Protein AF-A0A2J8TPS1-F1 (afdb_monomer_lite)

Foldseek 3Di:
DVVVVVVVVLVVLVVVLVVLVVQQPPPVPNGHDPVSVVSNVVSVVVVVVVVVVVVVVVVVVVVD

pLDDT: mean 76.65, std 11.92, range [47.53, 89.62]

Secondary structure (DSSP, 8-state):
-HHHHHHHHHHHHHHHHHHHHHHHHT-TTS---HHHHHHHHHHHH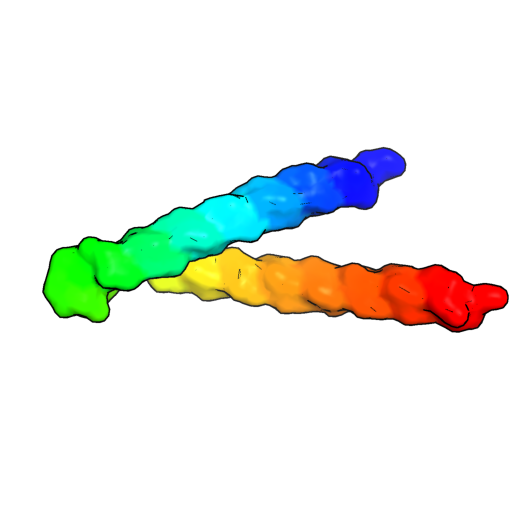HHHHHHHHHHHHHHHHHT-

Sequence (64 aa):
MPVAVMAESAFSFKKLLDQCENQELEAPGGIATPPVYGQLLALYLLHNDINFYDLYLLNFIYNQ

Organism: Pongo abelii (NCBI:txid9601)

Radius of gyration: 15.22 Å; chains: 1; bounding box: 37×15×43 Å

Structure (mmCIF, N/CA/C/O backbone):
data_AF-A0A2J8TPS1-F1
#
_entry.id   AF-A0A2J8TPS1-F1
#
loop_
_atom_site.group_PDB
_at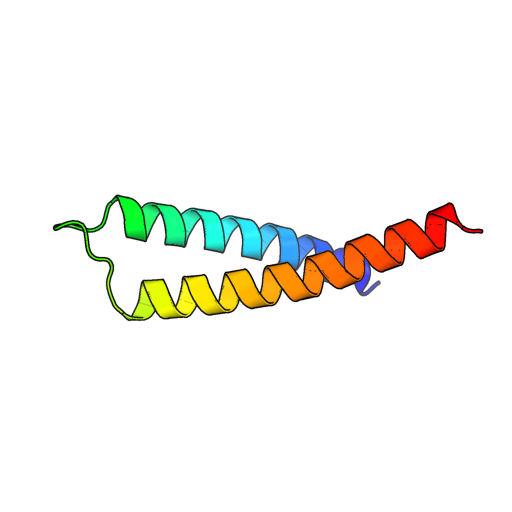om_site.id
_atom_site.type_symbol
_atom_site.label_atom_id
_atom_site.label_alt_id
_atom_site.label_comp_id
_atom_site.label_asym_id
_atom_site.label_entity_id
_atom_site.label_seq_id
_atom_site.pdbx_PDB_ins_code
_atom_site.Cartn_x
_atom_site.Cartn_y
_atom_site.Cartn_z
_atom_site.occupancy
_atom_site.B_iso_or_equiv
_atom_site.auth_seq_id
_atom_site.auth_comp_id
_atom_site.auth_asym_id
_atom_site.auth_atom_id
_atom_site.pdbx_PDB_model_num
ATOM 1 N N . MET A 1 1 ? 7.738 4.475 -28.360 1.00 47.53 1 MET A N 1
ATOM 2 C CA . MET A 1 1 ? 6.787 5.263 -27.542 1.00 47.53 1 MET A CA 1
ATOM 3 C C . MET A 1 1 ? 6.107 4.520 -26.367 1.00 47.53 1 MET A C 1
ATOM 5 O O . MET A 1 1 ? 5.311 5.178 -25.716 1.00 47.53 1 MET A O 1
ATOM 9 N N . PRO A 1 2 ? 6.372 3.234 -26.023 1.00 55.25 2 PRO A N 1
ATOM 10 C CA . PRO A 1 2 ? 5.723 2.615 -24.855 1.00 55.25 2 PRO A CA 1
ATOM 11 C C . PRO A 1 2 ? 6.412 2.950 -23.520 1.00 55.25 2 PRO A C 1
ATOM 13 O O . PRO A 1 2 ? 5.744 3.026 -22.500 1.00 55.25 2 PRO A O 1
ATOM 16 N N . VAL A 1 3 ? 7.724 3.220 -23.519 1.00 52.03 3 VAL A N 1
ATOM 17 C CA . VAL A 1 3 ? 8.509 3.478 -22.292 1.00 52.03 3 VAL A CA 1
ATOM 18 C C . VAL A 1 3 ? 8.054 4.737 -21.546 1.00 52.03 3 VAL A C 1
ATOM 20 O O . VAL A 1 3 ? 7.941 4.699 -20.329 1.00 52.03 3 VAL A O 1
ATOM 23 N N . ALA A 1 4 ? 7.734 5.825 -22.258 1.00 52.56 4 ALA A N 1
ATOM 24 C CA . ALA A 1 4 ? 7.228 7.052 -21.635 1.00 52.56 4 ALA A CA 1
ATOM 25 C C . ALA A 1 4 ? 5.873 6.815 -20.946 1.00 52.56 4 ALA A C 1
ATOM 27 O O . ALA A 1 4 ? 5.719 7.137 -19.777 1.00 52.56 4 ALA A O 1
ATOM 28 N N . VAL A 1 5 ? 4.947 6.120 -21.616 1.00 54.84 5 VAL A N 1
ATOM 29 C CA . VAL A 1 5 ? 3.637 5.759 -21.045 1.00 54.84 5 VAL A CA 1
ATOM 30 C C . VAL A 1 5 ? 3.788 4.841 -19.826 1.00 54.84 5 VAL A C 1
ATOM 32 O O . VAL A 1 5 ? 3.096 5.024 -18.827 1.00 54.84 5 VAL A O 1
ATOM 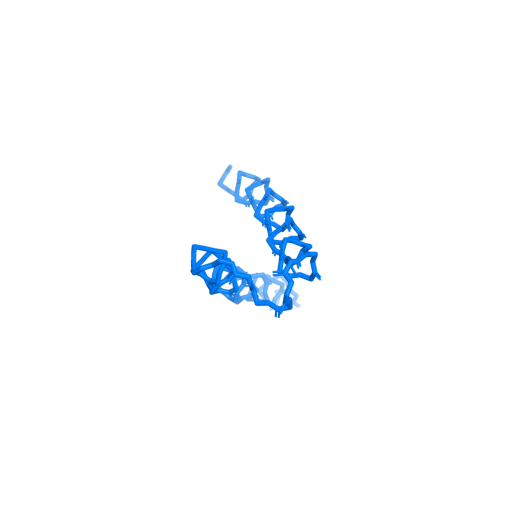35 N N . MET A 1 6 ? 4.722 3.884 -19.871 1.00 57.12 6 MET A N 1
ATOM 36 C CA . MET A 1 6 ? 5.012 3.007 -18.731 1.00 57.12 6 MET A CA 1
ATOM 37 C C . MET A 1 6 ? 5.624 3.786 -17.561 1.00 57.12 6 MET A C 1
ATOM 39 O O . MET A 1 6 ? 5.194 3.586 -16.430 1.00 57.12 6 MET A O 1
ATOM 43 N N . ALA A 1 7 ? 6.549 4.717 -17.809 1.00 55.28 7 ALA A N 1
ATOM 44 C CA . ALA A 1 7 ? 7.152 5.561 -16.775 1.00 55.28 7 ALA A CA 1
ATOM 45 C C . ALA A 1 7 ? 6.141 6.536 -16.139 1.00 55.28 7 ALA A C 1
ATOM 47 O O . ALA A 1 7 ? 6.119 6.711 -14.921 1.00 55.28 7 ALA A O 1
ATOM 48 N N . GLU A 1 8 ? 5.249 7.118 -16.942 1.00 56.59 8 GLU A N 1
ATOM 49 C CA . GLU A 1 8 ? 4.144 7.963 -16.472 1.00 56.59 8 GLU A CA 1
ATOM 50 C C . GLU A 1 8 ? 3.147 7.162 -15.616 1.00 56.59 8 GLU A C 1
ATOM 52 O O . GLU A 1 8 ? 2.671 7.631 -14.574 1.00 56.59 8 GLU A O 1
ATOM 57 N N . SER A 1 9 ? 2.884 5.909 -16.000 1.00 61.22 9 SER A N 1
ATOM 58 C CA . SER A 1 9 ? 2.076 4.993 -15.196 1.00 61.22 9 SER A CA 1
ATOM 59 C C . SER A 1 9 ? 2.795 4.570 -13.907 1.00 61.22 9 SER A C 1
ATOM 61 O O . SER A 1 9 ? 2.185 4.612 -12.844 1.00 61.22 9 SER A O 1
ATOM 63 N N . ALA A 1 10 ? 4.101 4.284 -13.950 1.00 63.94 10 ALA A N 1
ATOM 64 C CA . ALA A 1 10 ? 4.921 3.927 -12.788 1.00 63.94 10 ALA A CA 1
ATOM 65 C C . ALA A 1 10 ? 4.944 5.046 -11.736 1.00 63.94 10 ALA A C 1
ATOM 67 O O . ALA A 1 10 ? 4.774 4.787 -10.543 1.00 63.94 10 ALA A O 1
ATOM 68 N N . PHE A 1 11 ? 5.047 6.301 -12.181 1.00 65.19 11 PHE A N 1
ATOM 69 C CA . PHE A 1 11 ? 4.916 7.471 -11.313 1.00 65.19 11 PHE A CA 1
ATOM 70 C C . PHE A 1 11 ? 3.528 7.551 -10.653 1.00 65.19 11 PHE A C 1
ATOM 72 O O . PHE A 1 11 ? 3.403 7.853 -9.464 1.00 65.19 11 PHE A O 1
ATOM 79 N N . SER A 1 12 ? 2.478 7.212 -11.404 1.00 76.31 12 SER A N 1
ATOM 80 C CA . SER A 1 12 ? 1.097 7.185 -10.912 1.00 76.31 12 SER A CA 1
ATOM 81 C C . SER A 1 12 ? 0.849 6.051 -9.905 1.00 76.31 12 SER A C 1
ATOM 83 O O . SER A 1 12 ? 0.160 6.259 -8.907 1.00 76.31 12 SER A O 1
ATOM 85 N N . PHE A 1 13 ? 1.453 4.876 -10.108 1.00 79.94 13 PHE A N 1
ATOM 86 C CA . PHE A 1 13 ? 1.360 3.744 -9.179 1.00 79.94 13 PHE A CA 1
ATOM 87 C C . PHE A 1 13 ? 2.116 3.991 -7.879 1.00 79.94 13 PHE A C 1
ATOM 89 O O . PHE A 1 13 ? 1.617 3.632 -6.814 1.00 79.94 13 PHE A O 1
ATOM 96 N N . LYS A 1 14 ? 3.273 4.661 -7.933 1.00 82.81 14 LYS A N 1
ATOM 97 C CA . LYS A 1 14 ? 3.995 5.049 -6.718 1.00 82.81 14 LYS A CA 1
ATOM 98 C C . LYS A 1 14 ? 3.150 5.977 -5.840 1.00 82.81 14 LYS A C 1
ATOM 100 O O . LYS A 1 14 ? 3.074 5.779 -4.635 1.00 82.81 14 LYS A O 1
ATOM 105 N N . LYS A 1 15 ? 2.443 6.932 -6.451 1.00 86.12 15 LYS A N 1
ATOM 106 C CA . L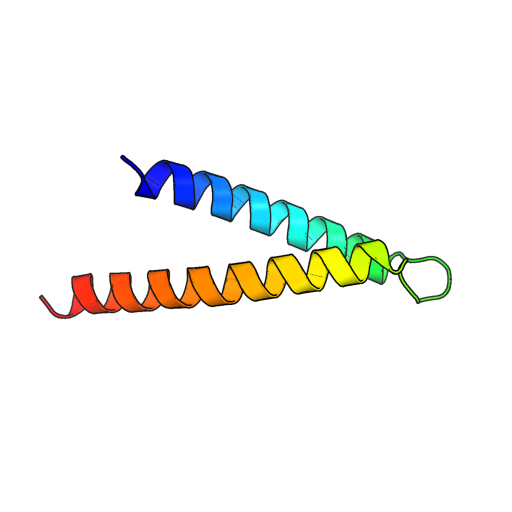YS A 1 15 ? 1.515 7.816 -5.733 1.00 86.12 15 LYS A CA 1
ATOM 107 C C . LYS A 1 15 ? 0.352 7.049 -5.087 1.00 86.12 15 LYS A C 1
ATOM 109 O O . LYS A 1 15 ? -0.048 7.388 -3.979 1.00 86.12 15 LYS A O 1
ATOM 114 N N . LEU A 1 16 ? -0.183 6.028 -5.762 1.00 87.06 16 LEU A N 1
ATOM 115 C CA . LEU A 1 16 ? -1.231 5.157 -5.211 1.00 87.06 16 LEU A CA 1
ATOM 116 C C . LEU A 1 16 ? -0.723 4.290 -4.049 1.00 87.06 16 LEU A C 1
ATOM 118 O O . LEU A 1 16 ? -1.458 4.075 -3.087 1.00 87.06 16 LEU A O 1
ATOM 122 N N . LEU A 1 17 ? 0.527 3.825 -4.121 1.00 87.31 17 LEU A N 1
ATOM 123 C CA . LEU A 1 17 ? 1.180 3.085 -3.040 1.00 87.31 17 LEU A CA 1
ATOM 124 C C . LEU A 1 17 ? 1.356 3.971 -1.807 1.00 87.31 17 LEU A C 1
ATOM 126 O O . LEU A 1 17 ? 0.868 3.607 -0.742 1.00 87.31 17 LEU A O 1
ATOM 130 N N . ASP A 1 18 ? 1.918 5.172 -1.981 1.00 89.06 18 ASP A N 1
ATOM 131 C CA . ASP A 1 18 ? 2.073 6.145 -0.894 1.00 89.06 18 ASP A CA 1
ATOM 132 C C . ASP A 1 18 ? 0.700 6.455 -0.240 1.00 89.06 18 ASP A C 1
ATOM 134 O O . ASP A 1 18 ? 0.594 6.628 0.972 1.00 89.06 18 ASP A O 1
ATOM 138 N N . GLN A 1 19 ? -0.395 6.490 -1.012 1.00 89.38 19 GLN A N 1
ATOM 139 C CA . GLN A 1 19 ? -1.749 6.669 -0.467 1.00 89.38 19 GLN A CA 1
ATOM 140 C C . GLN A 1 19 ? -2.247 5.464 0.341 1.00 89.38 19 GLN A C 1
ATOM 142 O O . GLN A 1 19 ? -2.839 5.666 1.400 1.00 89.38 19 GLN A O 1
ATOM 147 N N . CYS A 1 20 ? -2.031 4.233 -0.132 1.00 88.31 20 CYS A N 1
ATOM 148 C CA . CYS A 1 20 ? -2.457 3.037 0.600 1.00 88.31 20 CYS A CA 1
ATOM 149 C C . CYS A 1 20 ? -1.645 2.824 1.885 1.00 88.31 20 CYS A C 1
ATOM 151 O O . CYS A 1 20 ? -2.225 2.432 2.892 1.00 88.31 20 CYS A O 1
ATOM 153 N N . GLU A 1 21 ? -0.342 3.119 1.878 1.00 88.44 21 GLU A N 1
ATOM 154 C CA . GLU A 1 21 ? 0.506 3.064 3.080 1.00 88.44 21 GLU A CA 1
ATOM 155 C C . GLU A 1 21 ? 0.018 4.060 4.141 1.00 88.44 21 GLU A C 1
ATOM 157 O O . GLU A 1 21 ? -0.148 3.709 5.306 1.00 88.44 21 GLU A O 1
ATOM 162 N N . ASN A 1 22 ? -0.318 5.289 3.737 1.00 89.62 22 ASN A N 1
ATOM 163 C CA . ASN A 1 22 ? -0.893 6.265 4.665 1.00 89.62 22 ASN A CA 1
ATOM 164 C C . ASN A 1 22 ? -2.262 5.818 5.198 1.00 89.62 22 ASN A C 1
ATOM 166 O O . ASN A 1 22 ? -2.533 5.967 6.385 1.00 89.62 22 ASN A O 1
ATOM 170 N N . GLN A 1 23 ? -3.108 5.212 4.360 1.00 86.56 23 GLN A N 1
ATOM 171 C CA . GLN A 1 23 ? -4.389 4.650 4.805 1.00 86.56 23 GLN A CA 1
ATOM 172 C C . GLN A 1 23 ? -4.229 3.472 5.769 1.00 86.56 23 GLN A C 1
ATOM 174 O O . GLN A 1 23 ? -5.101 3.260 6.611 1.00 86.56 23 GLN A O 1
ATOM 179 N N . GLU A 1 24 ? -3.148 2.701 5.652 1.00 88.19 24 GLU A N 1
ATOM 180 C CA . GLU A 1 24 ? -2.820 1.654 6.614 1.00 88.19 24 GLU A CA 1
ATOM 181 C C . GLU A 1 24 ? -2.398 2.252 7.961 1.00 88.19 24 GLU A C 1
ATOM 183 O O . GLU A 1 24 ? -2.927 1.865 9.003 1.00 88.19 24 GLU A O 1
ATOM 188 N N . LEU A 1 25 ? -1.489 3.228 7.935 1.00 87.44 25 LEU A N 1
ATOM 189 C CA . LEU A 1 25 ? -0.939 3.866 9.132 1.00 87.44 25 LEU A CA 1
ATOM 190 C C . LEU A 1 25 ? -1.974 4.705 9.891 1.00 87.44 25 LEU A C 1
ATOM 192 O O . LEU A 1 25 ? -1.961 4.747 11.121 1.00 87.44 25 LEU A O 1
ATOM 196 N N . GLU A 1 26 ? -2.884 5.360 9.172 1.00 89.62 26 GLU A N 1
ATOM 197 C CA . GLU A 1 26 ? -3.967 6.167 9.741 1.00 89.62 26 GLU A CA 1
ATOM 198 C C . GLU A 1 26 ? -5.221 5.338 10.063 1.00 89.62 26 GLU A C 1
ATOM 200 O O . GLU A 1 26 ? -6.241 5.889 10.489 1.00 89.62 26 GLU A O 1
ATOM 205 N N . ALA A 1 27 ? -5.175 4.013 9.874 1.00 85.69 27 ALA A N 1
ATOM 206 C CA . ALA A 1 27 ? -6.333 3.163 10.091 1.00 85.69 27 ALA A CA 1
ATOM 207 C C . ALA A 1 27 ? -6.810 3.235 11.556 1.00 85.69 27 ALA A C 1
ATOM 209 O O . ALA A 1 27 ? -6.039 2.975 12.492 1.00 85.69 27 ALA A O 1
ATOM 210 N N . PRO A 1 28 ? -8.099 3.540 11.795 1.00 76.88 28 PRO A N 1
ATOM 211 C CA . PRO A 1 28 ? -8.635 3.610 13.145 1.00 76.88 28 PRO A CA 1
ATOM 212 C C . PRO A 1 28 ? -8.573 2.224 13.798 1.00 76.88 28 PRO A C 1
ATOM 214 O O . PRO A 1 28 ? -9.204 1.276 13.339 1.00 76.88 28 PRO A O 1
ATOM 217 N N . GLY A 1 29 ? -7.801 2.111 14.881 1.00 81.44 29 GLY A N 1
ATOM 218 C CA . GLY A 1 29 ? -7.574 0.846 15.588 1.00 81.44 29 GLY A CA 1
ATOM 219 C C . GLY A 1 29 ? -6.338 0.062 15.134 1.00 81.44 29 GLY A C 1
ATOM 220 O O . GLY A 1 29 ? -6.144 -1.054 15.608 1.00 81.44 29 GLY A O 1
ATOM 221 N N . GLY A 1 30 ? -5.498 0.630 14.258 1.00 78.38 30 GLY A N 1
ATOM 222 C CA . GLY A 1 30 ? -4.212 0.041 13.863 1.00 78.38 30 GLY A CA 1
ATOM 223 C C . GLY A 1 30 ? -4.313 -1.159 12.917 1.00 78.38 30 GLY A C 1
ATOM 224 O O . GLY A 1 30 ? -3.310 -1.826 12.683 1.00 78.38 30 GLY A O 1
ATOM 225 N N . ILE A 1 31 ? -5.507 -1.452 12.389 1.00 82.44 31 ILE A N 1
ATOM 226 C CA . ILE A 1 31 ? -5.727 -2.483 11.371 1.00 82.44 31 ILE A CA 1
ATOM 227 C C . ILE A 1 31 ? -6.483 -1.851 10.205 1.00 82.44 31 ILE A C 1
ATOM 229 O O . ILE A 1 31 ? -7.609 -1.375 10.365 1.00 82.44 31 ILE A O 1
ATOM 233 N N . ALA A 1 32 ? -5.862 -1.865 9.028 1.00 85.7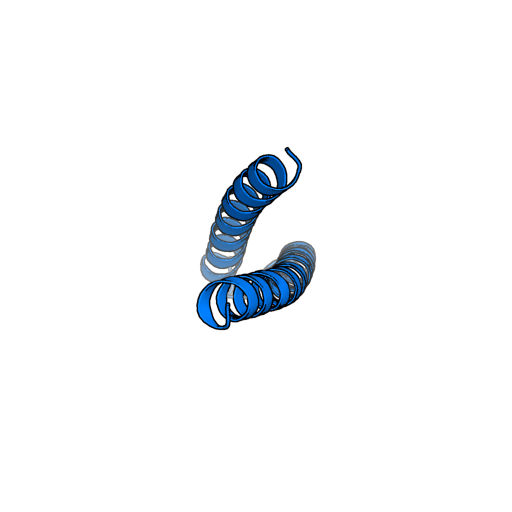5 32 ALA A N 1
ATOM 234 C CA . ALA A 1 32 ? -6.459 -1.346 7.807 1.00 85.75 32 ALA A CA 1
ATOM 235 C C . ALA A 1 32 ? -7.571 -2.263 7.282 1.00 85.75 32 ALA A C 1
ATOM 237 O O . ALA A 1 32 ? -7.670 -3.445 7.620 1.00 85.75 32 ALA A O 1
ATOM 238 N N . THR A 1 33 ? -8.427 -1.728 6.412 1.00 86.69 33 THR A N 1
ATOM 239 C CA . THR A 1 33 ? -9.496 -2.536 5.814 1.00 86.69 33 THR A CA 1
ATOM 240 C C . THR A 1 33 ? -8.919 -3.595 4.855 1.00 86.69 33 THR A C 1
ATOM 242 O O . THR A 1 33 ? -7.931 -3.323 4.170 1.00 86.69 33 THR A O 1
ATOM 245 N N . PRO A 1 34 ? -9.534 -4.789 4.726 1.00 86.50 34 PRO A N 1
ATOM 246 C CA . PRO A 1 34 ? -9.050 -5.843 3.824 1.00 86.50 34 PRO A CA 1
ATOM 247 C C . PRO A 1 34 ? -8.768 -5.407 2.368 1.00 86.50 34 PRO A C 1
ATOM 249 O O . PRO A 1 34 ? -7.791 -5.887 1.793 1.00 86.50 34 PRO A O 1
ATOM 252 N N . PRO A 1 35 ? -9.549 -4.488 1.755 1.00 87.31 35 PRO A N 1
ATOM 253 C CA . PRO A 1 35 ? -9.240 -3.959 0.426 1.00 87.31 35 PRO A CA 1
ATOM 254 C C . PRO A 1 35 ? -7.894 -3.228 0.344 1.00 87.31 35 PRO A C 1
ATOM 256 O O . PRO A 1 35 ? -7.208 -3.362 -0.666 1.00 87.31 35 PRO A O 1
ATOM 259 N N . VAL A 1 36 ? -7.501 -2.498 1.395 1.00 87.94 36 VAL A N 1
ATOM 260 C CA . VAL A 1 36 ? -6.241 -1.732 1.437 1.00 87.94 36 VAL A CA 1
ATOM 261 C C . VAL A 1 36 ? -5.046 -2.683 1.387 1.00 87.94 36 VAL A C 1
ATOM 263 O O . VAL A 1 36 ? -4.140 -2.485 0.583 1.00 87.94 36 VAL A O 1
ATOM 266 N N . TYR A 1 37 ? -5.092 -3.792 2.131 1.00 87.12 37 TYR A N 1
ATOM 267 C CA . TYR A 1 37 ? -4.054 -4.827 2.061 1.00 87.12 37 TYR A CA 1
ATOM 268 C C . TYR A 1 37 ? -3.969 -5.498 0.685 1.00 87.12 37 TYR A C 1
ATOM 270 O O . TYR A 1 37 ? -2.872 -5.759 0.191 1.00 87.12 37 TYR A O 1
ATOM 278 N N . GLY A 1 38 ? -5.110 -5.746 0.035 1.00 88.69 38 GLY A N 1
ATOM 279 C CA . GLY A 1 38 ? -5.132 -6.281 -1.329 1.00 88.69 38 GLY A CA 1
ATOM 280 C C . GLY A 1 38 ? -4.499 -5.328 -2.348 1.00 88.69 38 GLY A C 1
ATOM 281 O O . GLY A 1 38 ? -3.746 -5.764 -3.219 1.00 88.69 38 GLY A O 1
ATOM 282 N N . GLN A 1 39 ? -4.767 -4.027 -2.214 1.00 88.31 39 GLN A N 1
ATOM 283 C CA . GLN A 1 39 ? -4.184 -2.987 -3.065 1.00 88.31 39 GLN A CA 1
ATOM 284 C C . GLN A 1 39 ? -2.676 -2.832 -2.832 1.00 88.31 39 GLN A C 1
ATOM 286 O O . GLN A 1 39 ? -1.922 -2.827 -3.803 1.00 88.31 39 GLN A O 1
ATOM 291 N N . LEU A 1 40 ? -2.226 -2.794 -1.573 1.00 88.50 40 LEU A N 1
ATOM 292 C CA . LEU A 1 40 ? -0.802 -2.780 -1.207 1.00 88.50 40 LEU A CA 1
ATOM 293 C C . LEU A 1 40 ? -0.053 -3.969 -1.805 1.00 88.50 40 LEU A C 1
ATOM 295 O O . LEU A 1 40 ? 0.975 -3.786 -2.451 1.00 88.50 40 LEU A O 1
ATOM 299 N N . LEU A 1 41 ? -0.590 -5.184 -1.659 1.00 88.56 41 LEU A N 1
ATOM 300 C CA . LEU A 1 41 ? 0.033 -6.388 -2.204 1.00 88.56 41 LEU A CA 1
ATOM 301 C C . LEU A 1 41 ? 0.167 -6.323 -3.732 1.00 88.56 41 LEU A C 1
ATOM 303 O O . LEU A 1 41 ? 1.236 -6.609 -4.269 1.00 88.56 41 LEU A O 1
ATOM 307 N N . ALA A 1 42 ? -0.897 -5.924 -4.434 1.00 87.81 42 ALA A N 1
ATOM 308 C CA . ALA A 1 42 ? -0.867 -5.790 -5.888 1.00 87.81 42 ALA A CA 1
ATOM 309 C C . ALA A 1 42 ? 0.156 -4.737 -6.347 1.00 87.81 42 ALA A C 1
ATOM 311 O O . ALA A 1 42 ? 0.892 -4.968 -7.307 1.00 87.81 42 ALA A O 1
ATOM 312 N N . LEU A 1 43 ? 0.241 -3.607 -5.637 1.00 86.75 43 LEU A N 1
ATOM 313 C CA . LEU A 1 43 ? 1.198 -2.543 -5.933 1.00 86.75 43 LEU A CA 1
ATOM 314 C C . LEU A 1 43 ? 2.644 -2.972 -5.645 1.00 86.75 43 LEU A C 1
ATOM 316 O O . LEU A 1 43 ? 3.514 -2.693 -6.465 1.00 86.75 43 LEU A O 1
ATOM 320 N N . TYR A 1 44 ? 2.915 -3.702 -4.558 1.00 85.12 44 TYR A N 1
ATOM 321 C CA . TYR A 1 44 ? 4.253 -4.238 -4.271 1.00 85.12 44 TYR A CA 1
ATOM 322 C C . TYR A 1 44 ? 4.712 -5.286 -5.292 1.00 85.12 44 TYR A C 1
ATOM 324 O O . TYR A 1 44 ? 5.895 -5.329 -5.640 1.00 85.12 44 TYR A O 1
ATOM 332 N N . LEU A 1 45 ? 3.801 -6.123 -5.794 1.00 86.31 45 LEU A N 1
ATOM 333 C CA . LEU A 1 45 ? 4.105 -7.081 -6.861 1.00 86.31 45 LEU A CA 1
ATOM 334 C C . LEU A 1 45 ? 4.437 -6.356 -8.170 1.00 86.31 45 LEU A C 1
ATOM 336 O O . LEU A 1 45 ? 5.468 -6.632 -8.780 1.00 86.31 45 LEU A O 1
ATOM 340 N N . LEU A 1 46 ? 3.624 -5.364 -8.541 1.00 82.12 46 LEU A N 1
ATOM 341 C CA . LEU A 1 46 ? 3.868 -4.530 -9.717 1.00 82.12 46 LEU A CA 1
ATOM 342 C C . LEU A 1 46 ? 5.213 -3.790 -9.622 1.00 82.12 46 LEU A C 1
ATOM 344 O O . LEU A 1 46 ? 5.949 -3.707 -10.602 1.00 82.12 46 LEU A O 1
ATOM 348 N N . HIS A 1 47 ? 5.560 -3.285 -8.435 1.00 76.19 47 HIS A N 1
ATOM 349 C CA . HIS A 1 47 ? 6.827 -2.592 -8.203 1.00 76.19 47 HIS A CA 1
ATOM 350 C C . HIS A 1 47 ? 8.036 -3.528 -8.351 1.00 76.19 47 HIS A C 1
ATOM 352 O O . HIS A 1 47 ? 9.066 -3.117 -8.881 1.00 76.19 47 HIS A O 1
ATOM 358 N N . ASN A 1 48 ? 7.920 -4.790 -7.921 1.00 73.44 48 ASN A N 1
ATOM 359 C CA . ASN A 1 48 ? 8.978 -5.787 -8.105 1.00 73.44 48 ASN A CA 1
ATOM 360 C C . ASN A 1 48 ? 9.206 -6.124 -9.582 1.00 73.44 48 ASN A C 1
ATOM 362 O O . ASN A 1 48 ? 10.357 -6.175 -10.013 1.00 73.44 48 ASN A O 1
ATOM 366 N N . ASP A 1 49 ? 8.135 -6.291 -10.361 1.00 71.62 49 ASP A N 1
ATOM 367 C CA . ASP A 1 49 ? 8.252 -6.523 -11.803 1.00 71.62 49 ASP A CA 1
ATOM 368 C C . ASP A 1 49 ? 8.917 -5.330 -12.503 1.00 71.62 49 ASP A C 1
ATOM 370 O O . ASP A 1 49 ? 9.854 -5.509 -13.280 1.00 71.62 49 ASP A O 1
ATOM 374 N N . ILE A 1 50 ? 8.492 -4.099 -12.192 1.00 70.94 50 ILE A N 1
ATOM 375 C CA . ILE A 1 50 ? 9.068 -2.882 -12.788 1.00 70.94 50 ILE A CA 1
ATOM 376 C C . ILE A 1 50 ? 10.545 -2.723 -12.405 1.00 70.94 50 ILE A C 1
ATOM 378 O O . ILE A 1 50 ? 11.357 -2.442 -13.283 1.00 70.94 50 ILE A O 1
ATOM 382 N N . ASN A 1 51 ? 10.914 -2.965 -11.141 1.00 67.50 51 ASN A N 1
ATOM 383 C CA . ASN A 1 51 ? 12.312 -2.939 -10.695 1.00 67.50 51 ASN A CA 1
ATOM 384 C C . ASN A 1 51 ? 13.177 -3.938 -11.464 1.00 67.50 51 ASN A C 1
ATOM 386 O O . ASN A 1 51 ? 14.318 -3.627 -11.798 1.00 67.50 51 ASN A O 1
ATOM 390 N N . PHE A 1 52 ? 12.648 -5.129 -11.756 1.00 68.69 52 PHE A N 1
ATOM 391 C CA . PHE A 1 52 ? 13.349 -6.109 -12.574 1.00 68.69 52 PHE A CA 1
ATOM 392 C C . PHE A 1 52 ? 13.603 -5.537 -13.972 1.00 68.69 52 PHE A C 1
ATOM 394 O O . PHE A 1 52 ? 14.737 -5.531 -14.435 1.00 68.69 52 PHE A O 1
ATOM 401 N N . TYR A 1 53 ? 12.599 -4.953 -14.625 1.00 66.69 53 TYR A N 1
ATOM 402 C CA . TYR A 1 53 ? 12.814 -4.336 -15.934 1.00 66.69 53 TYR A CA 1
ATOM 403 C C . TYR A 1 53 ? 13.796 -3.159 -15.887 1.00 66.69 53 TYR A C 1
ATOM 405 O O . TYR A 1 53 ? 14.677 -3.108 -16.741 1.00 66.69 53 TYR A O 1
ATOM 413 N N . ASP A 1 54 ? 13.719 -2.275 -14.891 1.00 69.62 54 ASP A N 1
ATOM 414 C CA . ASP A 1 54 ? 14.627 -1.125 -14.757 1.00 69.62 54 ASP A CA 1
ATOM 415 C C . ASP A 1 54 ? 16.085 -1.557 -14.542 1.00 69.62 54 ASP A C 1
ATOM 417 O O . ASP A 1 54 ? 16.997 -1.035 -15.189 1.00 69.62 54 ASP A O 1
ATOM 421 N N . LEU A 1 55 ? 16.322 -2.566 -13.693 1.00 67.81 55 LEU A N 1
ATOM 422 C CA .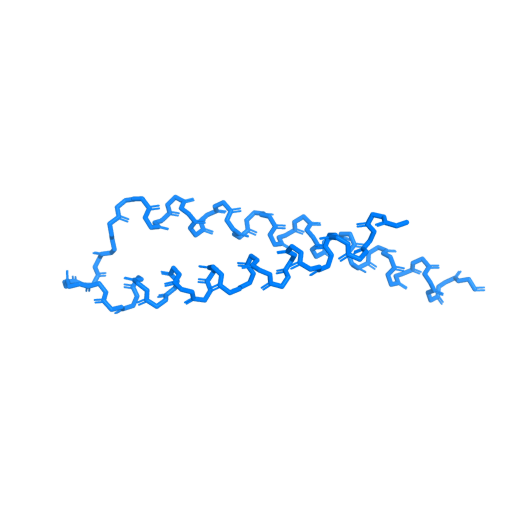 LEU A 1 55 ? 17.668 -3.093 -13.465 1.00 67.81 55 LEU A CA 1
ATOM 423 C C . LEU A 1 55 ? 18.248 -3.723 -14.734 1.00 67.81 55 LEU A C 1
ATOM 425 O O . LEU A 1 55 ? 19.416 -3.503 -15.047 1.00 67.81 55 LEU A O 1
ATOM 429 N N . TYR A 1 56 ? 17.447 -4.498 -15.470 1.00 72.06 56 TYR A N 1
ATOM 430 C CA . TYR A 1 56 ? 17.884 -5.138 -16.713 1.00 72.06 56 TYR A CA 1
ATOM 431 C C . TYR A 1 56 ? 18.145 -4.115 -17.820 1.00 72.06 56 TYR A C 1
ATOM 433 O O . TYR A 1 56 ? 19.097 -4.275 -18.583 1.00 72.06 56 TYR A O 1
ATOM 441 N N . LEU A 1 57 ? 17.349 -3.046 -17.892 1.00 71.31 57 LEU A N 1
ATOM 442 C CA . LEU A 1 57 ? 17.513 -1.974 -18.874 1.00 71.31 57 LEU A CA 1
ATOM 443 C C . LEU A 1 57 ? 18.765 -1.136 -18.577 1.00 71.31 57 LEU A C 1
ATOM 445 O O . LEU A 1 57 ? 19.544 -0.870 -19.491 1.00 71.31 57 LEU A O 1
ATOM 449 N N . LEU A 1 58 ? 19.026 -0.805 -17.306 1.00 73.50 58 LEU A N 1
ATOM 450 C CA . LEU A 1 58 ? 20.290 -0.187 -16.890 1.00 73.50 58 LEU A CA 1
ATOM 451 C C . LEU A 1 58 ? 21.486 -1.089 -17.192 1.00 73.50 58 LEU A C 1
ATOM 453 O O . LEU A 1 58 ? 22.480 -0.608 -17.727 1.00 73.50 58 LEU A O 1
ATOM 457 N N . ASN A 1 59 ? 21.391 -2.388 -16.902 1.00 75.56 59 ASN A N 1
ATOM 458 C CA . ASN A 1 59 ? 22.469 -3.336 -17.177 1.00 75.56 59 ASN A CA 1
ATOM 459 C C . ASN A 1 59 ? 22.747 -3.466 -18.685 1.00 75.56 59 ASN A C 1
ATOM 461 O O . ASN A 1 59 ? 23.904 -3.502 -19.091 1.00 75.56 59 ASN A O 1
ATOM 465 N N . PHE A 1 60 ? 21.698 -3.465 -19.514 1.00 76.94 60 PHE A N 1
ATOM 466 C CA . PHE A 1 60 ? 21.802 -3.483 -20.974 1.00 76.94 60 PHE A CA 1
ATOM 467 C C . PHE A 1 60 ? 22.422 -2.197 -21.544 1.00 76.94 60 PHE A C 1
ATOM 469 O O . PHE A 1 60 ? 23.214 -2.273 -22.477 1.00 76.94 60 PHE A O 1
ATOM 476 N N . ILE A 1 61 ? 22.093 -1.025 -20.987 1.00 78.00 61 ILE A N 1
ATOM 477 C CA . ILE A 1 61 ? 22.679 0.258 -21.409 1.00 78.00 61 ILE A CA 1
ATOM 478 C C . ILE A 1 61 ? 24.145 0.382 -20.963 1.00 78.00 61 ILE A C 1
ATOM 480 O O . ILE A 1 61 ? 24.951 0.921 -21.713 1.00 78.00 61 ILE A O 1
ATOM 484 N N . TYR A 1 62 ? 24.503 -0.094 -19.765 1.00 73.38 62 TYR A N 1
ATOM 485 C CA . TYR A 1 62 ? 25.859 0.054 -19.211 1.00 73.38 62 TYR A CA 1
ATOM 486 C C . TYR A 1 62 ? 26.876 -0.990 -19.702 1.00 73.38 62 TYR A C 1
ATOM 488 O O . TYR A 1 62 ? 28.074 -0.752 -19.572 1.00 73.38 62 TYR A O 1
ATOM 496 N N . ASN A 1 63 ? 26.429 -2.142 -20.217 1.00 69.88 63 ASN A N 1
ATOM 497 C CA . ASN A 1 63 ? 27.297 -3.211 -20.739 1.00 69.88 63 ASN A CA 1
ATOM 498 C C . ASN A 1 63 ? 27.384 -3.245 -22.284 1.00 69.88 63 ASN A C 1
ATOM 500 O O . ASN A 1 63 ? 27.739 -4.280 -22.851 1.00 69.88 63 ASN A O 1
ATOM 504 N N . GLN A 1 64 ? 27.069 -2.134 -22.957 1.00 56.72 64 GLN A N 1
ATOM 505 C CA . GLN A 1 64 ? 27.365 -1.876 -24.377 1.00 56.72 64 GLN A CA 1
ATOM 506 C C . GLN A 1 64 ? 28.476 -0.832 -24.493 1.00 56.72 64 GLN A C 1
ATOM 508 O O . GLN A 1 64 ? 29.321 -0.979 -25.403 1.00 56.72 64 GLN A O 1
#